Protein AF-A0A1A2HJB7-F1 (afdb_monomer)

Structure (mmCIF, N/CA/C/O backbone):
data_AF-A0A1A2HJB7-F1
#
_entry.id   AF-A0A1A2HJB7-F1
#
loop_
_atom_site.group_PDB
_atom_site.id
_atom_site.type_symbol
_atom_site.label_atom_id
_atom_site.label_alt_id
_atom_site.label_comp_id
_atom_site.label_asym_id
_atom_site.label_entity_id
_atom_site.label_seq_id
_atom_site.pdbx_PDB_ins_code
_atom_site.Cartn_x
_atom_site.Cartn_y
_atom_site.Cartn_z
_atom_site.occupancy
_atom_site.B_iso_or_equiv
_atom_site.auth_seq_id
_atom_site.auth_comp_id
_atom_site.auth_asym_id
_atom_site.auth_atom_id
_atom_site.pdbx_PDB_model_num
ATOM 1 N N . MET A 1 1 ? 29.027 10.844 -50.056 1.00 48.62 1 MET A N 1
ATOM 2 C CA . MET A 1 1 ? 28.040 10.671 -48.969 1.00 48.62 1 MET A CA 1
ATOM 3 C C . MET A 1 1 ? 26.810 10.057 -49.615 1.00 48.62 1 MET A C 1
ATOM 5 O O . MET A 1 1 ? 26.351 10.644 -50.586 1.00 48.62 1 MET A O 1
ATOM 9 N N . PRO A 1 2 ? 26.372 8.846 -49.236 1.00 59.91 2 PRO A N 1
ATOM 10 C CA . PRO A 1 2 ? 25.246 8.206 -49.909 1.00 59.91 2 PRO A CA 1
ATOM 11 C C . PRO A 1 2 ? 23.967 9.003 -49.631 1.00 59.91 2 PRO A C 1
ATOM 13 O O . PRO A 1 2 ? 23.596 9.201 -48.475 1.00 59.91 2 PRO A O 1
ATOM 16 N N . GLU A 1 3 ? 23.319 9.487 -50.689 1.00 66.31 3 GLU A N 1
ATOM 17 C CA . GLU A 1 3 ? 22.043 10.191 -50.587 1.00 66.31 3 GLU A CA 1
ATOM 18 C C . GLU A 1 3 ? 20.948 9.169 -50.298 1.00 66.31 3 GLU A C 1
ATOM 20 O O . GLU A 1 3 ? 20.507 8.417 -51.168 1.00 66.31 3 GLU A O 1
ATOM 25 N N . VAL A 1 4 ? 20.562 9.084 -49.028 1.00 66.12 4 VAL A N 1
ATOM 26 C CA . VAL A 1 4 ? 19.528 8.156 -48.582 1.00 66.12 4 VAL A CA 1
ATOM 27 C C . VAL A 1 4 ? 18.197 8.650 -49.146 1.00 66.12 4 VAL A C 1
ATOM 29 O O . VAL A 1 4 ? 17.796 9.783 -48.859 1.00 66.12 4 VAL A O 1
ATOM 32 N N . PRO A 1 5 ? 17.491 7.85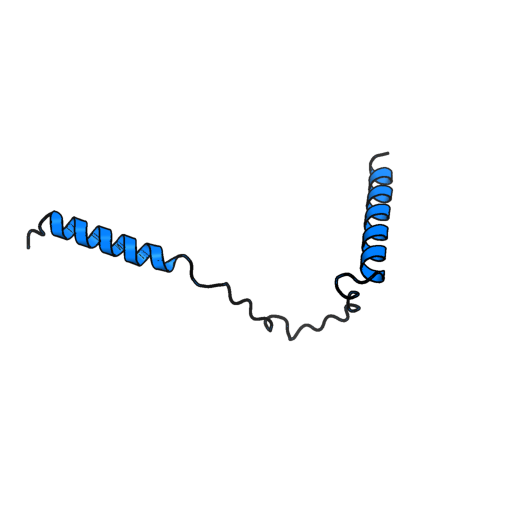3 -49.960 1.00 78.62 5 PRO A N 1
ATOM 33 C CA . PRO A 1 5 ? 16.275 8.334 -50.578 1.00 78.62 5 PRO A CA 1
ATOM 34 C C . PRO A 1 5 ? 15.210 8.556 -49.502 1.00 78.62 5 PRO A C 1
ATOM 36 O O . PRO A 1 5 ? 15.055 7.762 -48.573 1.00 78.62 5 PRO A O 1
ATOM 39 N N . ARG A 1 6 ? 14.432 9.634 -49.638 1.00 77.06 6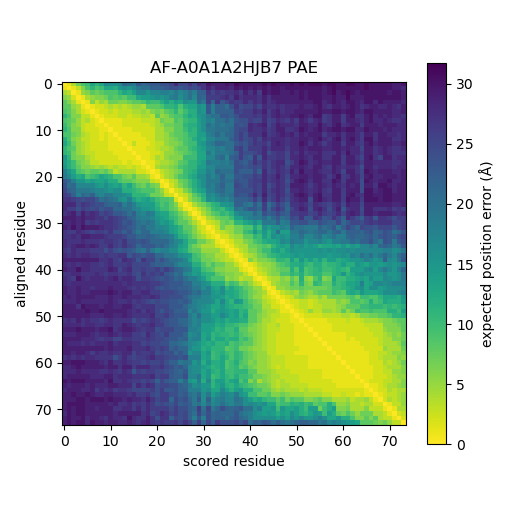 ARG A N 1
ATOM 40 C CA . ARG A 1 6 ? 13.447 10.081 -48.635 1.00 77.06 6 ARG A CA 1
ATOM 41 C C . ARG A 1 6 ? 12.457 8.985 -48.213 1.00 77.06 6 ARG A C 1
ATOM 43 O O . ARG A 1 6 ? 11.965 9.005 -47.086 1.00 77.06 6 ARG A O 1
ATOM 50 N N . PHE A 1 7 ? 12.161 8.032 -49.101 1.00 77.81 7 PHE A N 1
ATOM 51 C CA . PHE A 1 7 ? 11.306 6.886 -48.788 1.00 77.81 7 PHE A CA 1
ATOM 52 C C . PHE A 1 7 ? 11.963 5.934 -47.780 1.00 77.81 7 PHE A C 1
ATOM 54 O O . PHE A 1 7 ? 11.291 5.470 -46.865 1.00 77.81 7 PHE A O 1
ATOM 61 N N . ALA A 1 8 ? 13.273 5.701 -47.886 1.00 82.56 8 ALA A N 1
ATOM 62 C CA . ALA A 1 8 ? 14.009 4.840 -46.969 1.00 82.56 8 ALA A CA 1
ATOM 63 C C . ALA A 1 8 ? 14.039 5.451 -45.562 1.00 82.56 8 ALA A C 1
ATOM 65 O O . ALA A 1 8 ? 13.773 4.753 -44.588 1.00 82.56 8 ALA A O 1
ATOM 66 N N . THR A 1 9 ? 14.233 6.769 -45.451 1.00 84.44 9 THR A N 1
ATOM 67 C CA . THR A 1 9 ? 14.142 7.4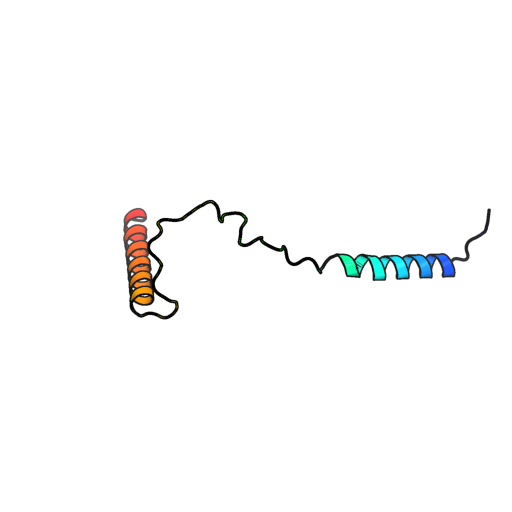79 -44.164 1.00 84.44 9 THR A CA 1
ATOM 68 C C . THR A 1 9 ? 12.764 7.313 -43.521 1.00 84.44 9 THR A C 1
ATOM 70 O O . THR A 1 9 ? 12.669 7.025 -42.330 1.00 84.44 9 THR A O 1
ATOM 73 N N . LYS A 1 10 ? 11.683 7.445 -44.303 1.00 84.81 10 LYS A N 1
ATOM 74 C CA . LYS A 1 10 ? 10.312 7.270 -43.798 1.00 84.81 10 LYS A CA 1
ATOM 75 C C . LYS A 1 10 ? 10.038 5.842 -43.323 1.00 84.81 10 LYS A C 1
ATOM 77 O O . LYS A 1 10 ? 9.411 5.671 -42.281 1.00 84.81 10 LY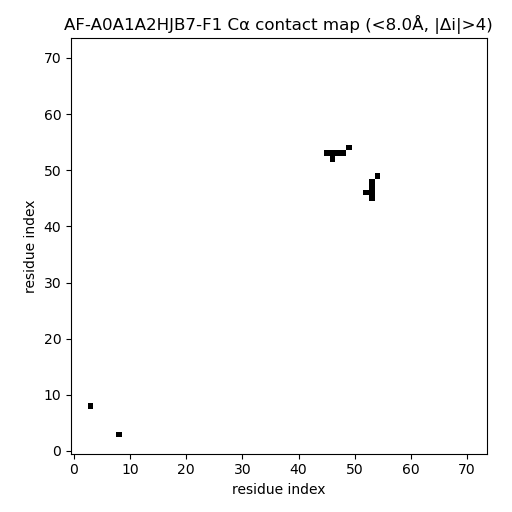S A O 1
ATOM 82 N N . VAL A 1 11 ? 10.525 4.838 -44.054 1.00 88.56 11 VAL A N 1
ATOM 83 C CA . VAL A 1 11 ? 10.387 3.423 -43.674 1.00 88.56 11 VAL A CA 1
ATOM 84 C C . VAL A 1 11 ? 11.128 3.139 -42.369 1.00 88.56 11 VAL A C 1
ATOM 86 O O . VAL A 1 11 ? 10.545 2.557 -41.459 1.00 88.56 11 VAL A O 1
ATOM 89 N N . VAL A 1 12 ? 12.370 3.612 -42.233 1.00 86.69 12 VAL A N 1
ATOM 90 C CA . VAL A 1 12 ? 13.168 3.422 -41.010 1.00 86.69 12 VAL A CA 1
ATOM 91 C C . VAL A 1 12 ? 12.490 4.057 -39.793 1.00 86.69 12 VAL A C 1
ATOM 93 O O . VAL A 1 12 ? 12.402 3.417 -38.747 1.00 86.69 12 VAL A O 1
ATOM 96 N N . ILE A 1 13 ? 11.953 5.274 -39.929 1.00 84.69 13 ILE A N 1
ATOM 97 C CA . ILE A 1 13 ? 11.232 5.950 -38.838 1.00 84.69 13 ILE A CA 1
ATOM 98 C C . ILE A 1 13 ? 9.979 5.161 -38.435 1.00 84.69 13 ILE A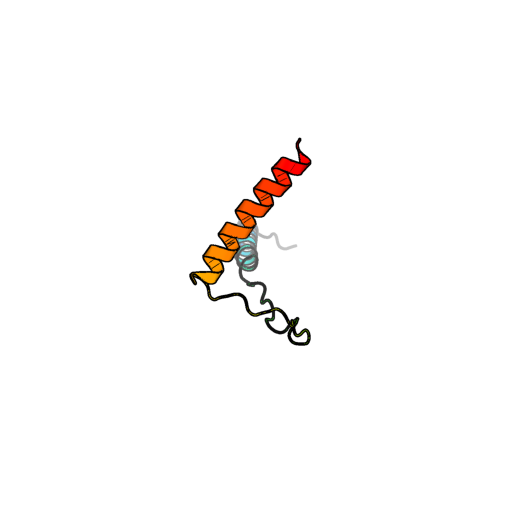 C 1
ATOM 100 O O . ILE A 1 13 ? 9.753 4.942 -37.247 1.00 84.69 13 ILE A O 1
ATOM 104 N N . GLY A 1 14 ? 9.183 4.697 -39.403 1.00 84.62 14 GLY A N 1
ATOM 105 C CA . GLY A 1 14 ? 7.979 3.909 -39.122 1.00 84.62 14 GLY A CA 1
ATOM 106 C C . GLY A 1 14 ? 8.287 2.593 -38.402 1.00 84.62 14 GLY A C 1
ATOM 107 O O . GLY A 1 14 ? 7.629 2.263 -37.416 1.00 84.62 14 GLY A O 1
ATOM 108 N N . VAL A 1 15 ? 9.330 1.882 -38.842 1.00 83.62 15 VAL A N 1
ATOM 109 C CA . VAL A 1 15 ? 9.800 0.648 -38.192 1.00 83.62 15 VAL A CA 1
ATOM 110 C C . VAL A 1 15 ? 10.273 0.926 -36.764 1.00 83.62 15 VAL A C 1
ATOM 112 O O . VAL A 1 15 ? 9.889 0.203 -35.847 1.00 83.62 15 VAL A O 1
ATOM 115 N N . ALA A 1 16 ? 11.045 1.992 -36.545 1.00 81.12 16 ALA A N 1
ATOM 116 C CA . ALA A 1 16 ? 11.529 2.353 -35.214 1.00 81.12 16 ALA A CA 1
ATOM 117 C C . ALA A 1 16 ? 10.383 2.674 -34.239 1.00 81.12 16 ALA A C 1
ATOM 119 O O .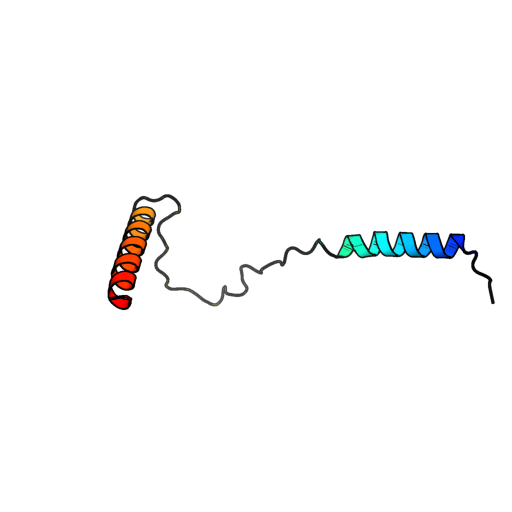 ALA A 1 16 ? 10.422 2.237 -33.091 1.00 81.12 16 ALA A O 1
ATOM 120 N N . ILE A 1 17 ? 9.342 3.383 -34.692 1.00 81.12 17 ILE A N 1
ATOM 121 C CA . ILE A 1 17 ? 8.166 3.700 -33.866 1.00 81.12 17 ILE A CA 1
ATOM 122 C C . ILE A 1 17 ? 7.381 2.428 -33.522 1.00 81.12 17 ILE A C 1
ATOM 124 O O . ILE A 1 17 ? 7.019 2.234 -32.363 1.00 81.12 17 ILE A O 1
ATOM 128 N N . ALA A 1 18 ? 7.149 1.546 -34.500 1.00 74.81 18 ALA A N 1
ATOM 129 C CA . ALA A 1 18 ? 6.421 0.295 -34.284 1.00 74.81 18 ALA A CA 1
ATOM 130 C C . ALA A 1 18 ? 7.145 -0.633 -33.294 1.00 74.81 18 ALA A C 1
ATOM 132 O O . ALA A 1 18 ? 6.514 -1.206 -32.407 1.00 74.81 18 ALA A O 1
ATOM 133 N N . LEU A 1 19 ? 8.472 -0.738 -33.410 1.00 71.25 19 LEU A N 1
ATOM 134 C CA . LEU A 1 19 ? 9.289 -1.522 -32.486 1.00 71.25 19 LEU A CA 1
ATOM 135 C C . LEU A 1 19 ? 9.381 -0.864 -31.101 1.00 71.25 19 LEU A C 1
ATOM 137 O O . LEU A 1 19 ? 9.284 -1.559 -30.095 1.00 71.25 19 LEU A O 1
ATOM 141 N N . GLY A 1 20 ? 9.520 0.464 -31.034 1.00 67.38 20 GLY A N 1
ATOM 142 C CA . GLY A 1 20 ? 9.629 1.209 -29.776 1.00 67.38 20 GLY A CA 1
ATOM 143 C C . GLY A 1 20 ? 8.339 1.220 -28.951 1.00 67.38 20 GLY A C 1
ATOM 144 O O . GLY A 1 20 ? 8.390 1.102 -27.728 1.00 67.38 20 GLY A O 1
ATOM 145 N N . ALA A 1 21 ? 7.173 1.294 -29.599 1.00 61.09 21 ALA A N 1
ATOM 146 C CA . ALA A 1 21 ? 5.880 1.276 -28.913 1.00 61.09 21 ALA A CA 1
ATOM 147 C C . ALA A 1 21 ? 5.548 -0.094 -28.289 1.00 61.09 21 ALA A C 1
ATOM 149 O O . ALA A 1 21 ? 4.837 -0.154 -27.288 1.00 61.09 21 ALA A O 1
ATOM 150 N N . GLY A 1 22 ? 6.097 -1.190 -28.828 1.00 56.53 22 GLY A N 1
ATOM 151 C CA . GLY A 1 22 ? 5.892 -2.542 -28.298 1.00 56.53 22 GLY A CA 1
ATOM 152 C C . GLY A 1 22 ? 6.577 -2.820 -26.953 1.00 56.53 22 GLY A C 1
ATOM 153 O O . GLY A 1 22 ? 6.228 -3.791 -26.287 1.00 56.53 22 GLY A O 1
ATOM 154 N N . VAL A 1 23 ? 7.526 -1.976 -26.526 1.00 56.34 23 VAL A N 1
ATOM 155 C CA . VAL A 1 23 ? 8.357 -2.222 -25.328 1.00 56.34 23 VAL A CA 1
ATOM 156 C C . VAL A 1 23 ? 7.823 -1.537 -24.060 1.00 56.34 23 VAL A C 1
ATOM 158 O O . VAL A 1 23 ? 8.315 -1.798 -22.967 1.00 56.34 23 VAL A O 1
ATOM 161 N N . VAL A 1 24 ? 6.801 -0.680 -24.168 1.00 56.91 24 VAL A N 1
ATOM 162 C CA . VAL A 1 24 ? 6.355 0.187 -23.053 1.00 56.91 24 VAL A CA 1
ATOM 163 C C . VAL A 1 24 ? 5.366 -0.510 -22.095 1.00 56.91 24 VAL A C 1
ATOM 165 O O . VAL A 1 24 ? 5.015 0.053 -21.065 1.00 56.91 24 VAL A O 1
ATOM 168 N N . GLY A 1 25 ? 4.915 -1.739 -22.382 1.00 57.62 25 GLY A N 1
ATOM 169 C CA . GLY A 1 25 ? 3.720 -2.296 -21.723 1.00 57.62 25 GLY A CA 1
ATOM 170 C C . GLY A 1 25 ? 3.785 -3.709 -21.139 1.00 57.62 25 GLY A C 1
ATOM 171 O O . GLY A 1 25 ? 2.721 -4.242 -20.843 1.00 57.62 25 GLY A O 1
ATOM 172 N N . LEU A 1 26 ? 4.950 -4.357 -21.000 1.00 57.31 26 LEU A N 1
ATOM 173 C CA . LEU A 1 26 ? 4.982 -5.811 -20.732 1.00 57.31 26 LEU A CA 1
ATOM 174 C C . LEU A 1 26 ? 5.848 -6.308 -19.571 1.00 57.31 26 LEU A C 1
ATOM 176 O O . LEU A 1 26 ? 6.046 -7.515 -19.455 1.00 57.31 26 LEU A O 1
ATOM 180 N N . THR A 1 27 ? 6.283 -5.456 -18.646 1.00 57.41 27 THR A N 1
ATOM 181 C CA . THR A 1 27 ? 6.663 -5.973 -17.326 1.00 57.41 27 THR A CA 1
ATOM 182 C C . THR A 1 27 ? 5.516 -5.710 -16.357 1.00 57.41 27 THR A C 1
ATOM 184 O O . THR A 1 27 ? 5.364 -4.586 -15.875 1.00 57.41 27 THR A O 1
ATOM 187 N N . PRO A 1 28 ? 4.667 -6.709 -16.029 1.00 56.69 28 PRO A N 1
ATOM 188 C CA . PRO A 1 28 ? 4.037 -6.661 -14.720 1.00 56.69 28 PRO A CA 1
ATOM 189 C C . PRO A 1 28 ? 5.183 -6.446 -13.734 1.00 56.69 28 PRO A C 1
ATOM 191 O O . PRO A 1 28 ? 6.185 -7.164 -13.796 1.00 56.69 28 PRO A O 1
ATOM 194 N N . ALA A 1 29 ? 5.094 -5.418 -12.892 1.00 60.78 29 ALA A N 1
ATOM 195 C CA . ALA A 1 29 ? 6.001 -5.308 -11.766 1.00 60.78 29 ALA A CA 1
ATOM 196 C C . ALA A 1 29 ? 5.847 -6.620 -10.994 1.00 60.78 29 ALA A C 1
ATOM 198 O O . ALA A 1 29 ? 4.822 -6.852 -10.352 1.00 60.78 29 ALA A O 1
ATOM 199 N N . VAL A 1 30 ? 6.812 -7.527 -11.161 1.00 58.75 30 VAL A N 1
ATOM 200 C CA . VAL A 1 30 ? 6.886 -8.757 -10.390 1.00 58.75 30 VAL A CA 1
ATOM 201 C C . VAL A 1 30 ? 7.220 -8.275 -8.987 1.00 58.75 30 VAL A C 1
ATOM 203 O O . VAL A 1 30 ? 8.358 -7.972 -8.644 1.00 58.75 30 VAL A O 1
ATOM 206 N N . ALA A 1 31 ? 6.170 -8.035 -8.210 1.00 60.00 31 ALA A N 1
ATOM 207 C CA . ALA A 1 31 ? 6.302 -7.860 -6.787 1.00 60.00 31 ALA A CA 1
ATOM 208 C C . ALA A 1 31 ? 6.718 -9.234 -6.273 1.00 60.00 31 ALA A C 1
ATOM 210 O O . ALA A 1 31 ? 5.911 -10.163 -6.297 1.00 60.00 31 ALA A O 1
ATOM 211 N N . ASP A 1 32 ? 7.991 -9.378 -5.906 1.00 66.94 32 ASP A N 1
ATOM 212 C CA . ASP A 1 32 ? 8.462 -10.566 -5.210 1.00 66.94 32 ASP A CA 1
ATOM 213 C C . ASP A 1 32 ? 7.599 -10.737 -3.947 1.00 66.94 32 ASP A C 1
ATOM 215 O O . ASP A 1 32 ? 7.683 -9.898 -3.042 1.00 66.94 32 ASP A O 1
ATOM 219 N N . PRO A 1 33 ? 6.757 -11.788 -3.859 1.00 62.53 33 PRO A N 1
ATOM 220 C CA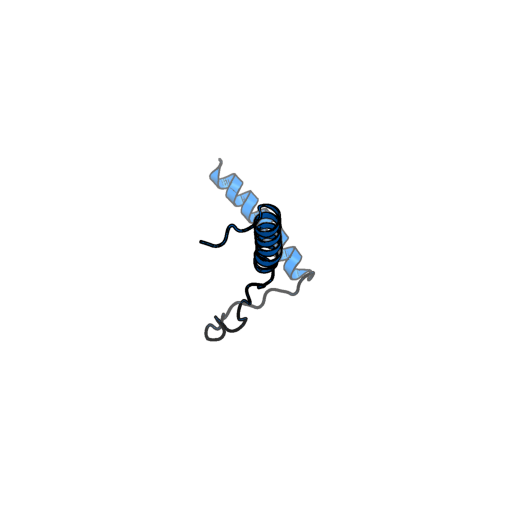 . PRO A 1 33 ? 5.947 -12.045 -2.670 1.00 62.53 33 PRO A CA 1
ATOM 221 C C . PRO A 1 33 ? 6.823 -12.235 -1.428 1.00 62.53 33 PRO A C 1
ATOM 223 O O . PRO A 1 33 ? 6.341 -12.114 -0.302 1.00 62.53 33 PRO A O 1
ATOM 226 N N . GLY A 1 34 ? 8.106 -12.548 -1.640 1.00 67.88 34 GLY A N 1
ATOM 227 C CA . GLY A 1 34 ? 9.100 -12.794 -0.620 1.00 67.88 34 GLY A CA 1
ATOM 228 C C . GLY A 1 34 ? 9.910 -11.577 -0.176 1.00 67.88 34 GLY A C 1
ATOM 229 O O . GLY A 1 34 ? 10.673 -11.717 0.781 1.00 67.88 34 GLY A O 1
ATOM 230 N N . ALA A 1 35 ? 9.723 -10.391 -0.773 1.00 70.38 35 ALA A N 1
ATOM 231 C CA . ALA A 1 35 ? 10.481 -9.182 -0.413 1.00 70.38 35 ALA A CA 1
ATOM 232 C C . ALA A 1 35 ? 10.379 -8.831 1.085 1.00 70.38 35 ALA A C 1
ATOM 234 O O . ALA A 1 35 ? 11.264 -8.187 1.647 1.00 70.38 35 ALA A O 1
ATOM 235 N N . PHE A 1 36 ? 9.313 -9.304 1.737 1.00 73.00 36 PHE A N 1
ATOM 236 C CA . PHE A 1 36 ? 9.072 -9.149 3.166 1.00 73.00 36 PHE A CA 1
ATOM 237 C C . PHE A 1 36 ? 8.944 -10.486 3.917 1.00 73.00 36 PHE A C 1
ATOM 239 O O . PHE A 1 36 ? 8.456 -10.495 5.039 1.00 73.00 36 PHE A O 1
ATOM 246 N N . ASN A 1 37 ? 9.385 -11.620 3.358 1.00 69.06 37 ASN A N 1
ATOM 247 C CA . ASN A 1 37 ? 9.236 -12.941 4.001 1.00 69.06 37 ASN A CA 1
ATOM 248 C C . AS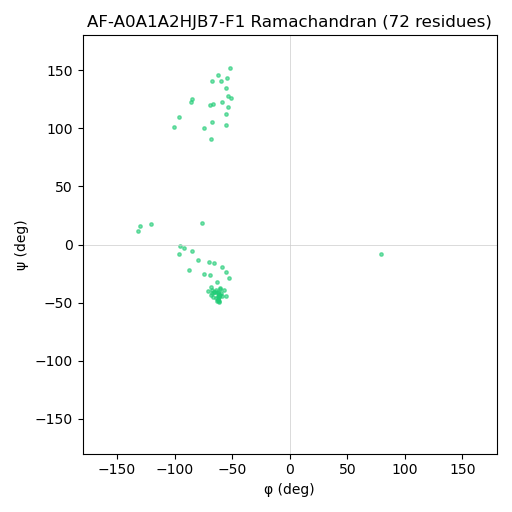N A 1 37 ? 10.055 -13.092 5.298 1.00 69.06 37 ASN A C 1
ATOM 250 O O . ASN A 1 37 ? 9.829 -14.003 6.088 1.00 69.06 37 ASN A O 1
ATOM 254 N N . THR A 1 38 ? 11.028 -12.204 5.521 1.00 78.06 38 THR A N 1
ATOM 255 C CA . THR A 1 38 ? 11.771 -12.092 6.785 1.00 78.06 38 THR A CA 1
ATOM 256 C C . THR A 1 38 ? 10.996 -11.328 7.860 1.00 78.06 38 THR A C 1
ATOM 258 O O . THR A 1 38 ? 11.363 -11.382 9.033 1.00 78.06 38 THR A O 1
ATOM 261 N N . LEU A 1 39 ? 9.916 -10.634 7.488 1.00 80.00 39 LEU A N 1
ATOM 262 C CA . LEU A 1 39 ? 9.009 -9.967 8.410 1.00 80.00 39 LEU A CA 1
ATOM 263 C C . LEU A 1 39 ? 7.823 -10.889 8.682 1.00 80.00 39 LEU A C 1
ATOM 265 O O . LEU A 1 39 ? 6.954 -11.096 7.841 1.00 80.00 39 LEU A O 1
ATOM 269 N N . SER A 1 40 ? 7.764 -11.423 9.896 1.00 73.62 40 SER A N 1
ATOM 270 C CA . SER A 1 40 ? 6.553 -12.072 10.387 1.00 73.62 40 SER A CA 1
ATOM 271 C C . SER A 1 40 ? 5.643 -11.008 10.993 1.00 73.62 40 SER A C 1
ATOM 273 O O . SER A 1 40 ? 6.055 -10.304 11.917 1.00 73.62 40 SER A O 1
ATOM 275 N N . CYS A 1 41 ? 4.410 -10.875 10.495 1.00 72.94 41 CYS A N 1
ATOM 276 C CA . CYS A 1 41 ? 3.400 -10.147 11.254 1.00 72.94 41 CYS A CA 1
ATOM 277 C C . CYS A 1 41 ? 2.752 -11.100 12.258 1.00 72.94 41 CYS A C 1
ATOM 279 O O . CYS A 1 41 ? 2.151 -12.096 11.869 1.00 72.94 41 CYS A O 1
ATOM 281 N N . SER A 1 42 ? 2.754 -10.736 13.540 1.00 79.12 42 SER A N 1
ATOM 282 C CA . SER A 1 42 ? 1.882 -11.343 14.558 1.00 79.12 42 SER A CA 1
ATOM 283 C C . SER A 1 42 ? 0.429 -10.847 14.464 1.00 79.12 42 SER A C 1
ATOM 285 O O . SER A 1 42 ? -0.341 -10.948 15.420 1.00 79.12 42 SER A O 1
ATOM 287 N N . CYS A 1 43 ? 0.051 -10.282 13.313 1.00 74.12 43 CYS A N 1
ATOM 288 C CA . CYS A 1 43 ? -1.291 -9.830 13.006 1.00 74.12 43 CYS A CA 1
ATOM 289 C C . CYS A 1 43 ? -2.265 -10.984 13.248 1.00 74.12 43 CYS A C 1
ATOM 291 O O . CYS A 1 43 ? -2.103 -12.069 12.691 1.00 74.12 43 CYS A O 1
ATOM 293 N N . GLN A 1 44 ? -3.311 -10.739 14.033 1.00 75.75 44 GLN A N 1
ATOM 294 C CA . GLN A 1 44 ? -4.422 -11.677 14.096 1.00 75.75 44 GLN A CA 1
ATOM 295 C C . GLN A 1 44 ? -4.990 -11.829 12.685 1.00 75.75 44 GLN A C 1
ATOM 297 O O . GLN A 1 44 ? -5.349 -10.833 12.048 1.00 75.75 44 GLN A O 1
ATOM 302 N N . GLN A 1 45 ? -5.019 -13.066 12.185 1.00 76.00 45 GLN A N 1
ATOM 303 C CA . GLN A 1 45 ? -5.516 -13.367 10.850 1.00 76.00 45 GLN A CA 1
ATOM 304 C C . GLN A 1 45 ? -6.923 -12.779 10.713 1.00 76.00 45 GLN A C 1
ATOM 306 O O . GLN A 1 45 ? -7.839 -13.140 11.456 1.00 76.00 45 GLN A O 1
ATOM 311 N N . ALA A 1 46 ? -7.096 -11.849 9.771 1.00 77.81 46 ALA A N 1
ATOM 312 C CA . ALA A 1 46 ? -8.401 -11.260 9.526 1.00 77.81 46 ALA A CA 1
ATOM 313 C C . ALA A 1 46 ? -9.392 -12.361 9.126 1.00 77.81 46 ALA A C 1
ATOM 315 O O . ALA A 1 46 ? -9.048 -13.280 8.376 1.00 77.81 46 ALA A O 1
ATOM 316 N N . ALA A 1 47 ? -10.629 -12.256 9.618 1.00 84.12 47 ALA A N 1
ATOM 317 C CA . ALA A 1 47 ? -11.670 -13.219 9.292 1.00 84.12 47 ALA A CA 1
ATOM 318 C C . ALA A 1 47 ? -11.829 -13.338 7.759 1.00 84.12 47 ALA A C 1
ATOM 320 O O . ALA A 1 47 ? -11.712 -12.322 7.057 1.00 84.12 47 ALA A O 1
ATOM 321 N N . PRO A 1 48 ? -12.105 -14.544 7.221 1.00 83.25 48 PRO A N 1
ATOM 322 C CA . PRO A 1 48 ? -12.164 -14.772 5.780 1.00 83.25 48 PRO A CA 1
ATOM 323 C C . PRO A 1 48 ? -13.080 -13.787 5.049 1.00 83.25 48 PRO A C 1
ATOM 325 O O . PRO A 1 48 ? -14.060 -13.272 5.607 1.00 83.25 48 PRO A O 1
ATOM 328 N N . ALA A 1 49 ? -12.780 -13.527 3.775 1.00 83.69 49 ALA A N 1
ATOM 329 C CA . ALA A 1 49 ? -13.630 -12.692 2.935 1.00 83.69 49 ALA A CA 1
ATOM 330 C C . ALA A 1 49 ? -15.069 -13.230 2.898 1.00 83.69 49 ALA A C 1
ATOM 332 O O . ALA A 1 49 ? -15.295 -14.429 2.794 1.00 83.69 49 ALA A O 1
ATOM 333 N N . GLY A 1 50 ? -16.045 -12.331 3.046 1.00 84.19 50 GLY A N 1
ATOM 334 C CA . GLY A 1 50 ? -17.465 -12.688 3.090 1.00 84.19 50 GLY A CA 1
ATOM 335 C C . GLY A 1 50 ? -17.972 -13.244 4.426 1.00 84.19 50 GLY A C 1
ATOM 336 O O . GLY A 1 50 ? -19.190 -13.351 4.582 1.00 84.19 50 GLY A O 1
ATOM 337 N N . SER A 1 51 ? -17.096 -13.535 5.397 1.00 90.19 51 SER A N 1
ATOM 338 C CA . SER A 1 51 ? -17.517 -14.053 6.706 1.00 90.19 51 SER A CA 1
ATOM 339 C C . SER A 1 51 ? -18.401 -13.053 7.476 1.00 90.19 51 SER A C 1
ATOM 341 O O . SER A 1 51 ? -18.172 -11.840 7.386 1.00 90.19 51 SER A O 1
ATOM 343 N N . PRO A 1 52 ? -19.385 -13.531 8.267 1.00 91.25 52 PRO A N 1
ATOM 344 C CA . PRO A 1 52 ? -20.217 -12.664 9.106 1.00 91.25 52 PRO A CA 1
ATOM 345 C C . PRO A 1 52 ? -19.381 -11.799 10.056 1.00 91.25 52 PRO A C 1
ATOM 347 O O . PRO A 1 52 ? -19.551 -10.586 10.092 1.00 91.25 52 PRO A O 1
ATOM 350 N N . ALA A 1 53 ? -18.371 -12.395 10.701 1.00 89.94 53 ALA A N 1
ATOM 351 C CA . ALA A 1 53 ? -17.466 -11.694 11.610 1.00 89.94 53 ALA A CA 1
ATOM 352 C C . ALA A 1 53 ? -16.749 -10.502 10.947 1.00 89.94 53 ALA A C 1
ATOM 354 O O . ALA A 1 53 ? -16.611 -9.441 11.561 1.00 89.94 53 ALA A O 1
ATOM 355 N N . ARG A 1 54 ? -16.329 -10.643 9.679 1.00 89.81 54 ARG A N 1
ATOM 356 C CA . ARG A 1 54 ? -15.724 -9.542 8.916 1.00 89.81 54 ARG A CA 1
ATOM 357 C C . ARG A 1 54 ? -16.743 -8.446 8.611 1.00 89.81 54 ARG A C 1
ATOM 359 O O . ARG A 1 54 ? -16.420 -7.270 8.757 1.00 89.81 54 ARG A O 1
ATOM 366 N N . LYS A 1 55 ? -17.964 -8.814 8.210 1.00 91.75 55 LYS A N 1
ATOM 367 C CA . LYS A 1 55 ? -19.046 -7.852 7.937 1.00 91.75 55 LYS A CA 1
ATOM 368 C C . LYS A 1 55 ? -19.412 -7.055 9.189 1.00 91.75 55 LYS A C 1
ATOM 370 O O . LYS A 1 55 ? -19.515 -5.832 9.118 1.00 91.75 55 LYS A O 1
ATOM 375 N N . ASP A 1 56 ? -19.513 -7.721 10.335 1.00 93.75 56 ASP A N 1
ATOM 376 C CA . ASP A 1 56 ? -19.820 -7.070 11.609 1.00 93.75 56 ASP A CA 1
ATOM 377 C C . ASP A 1 56 ? -18.705 -6.122 12.051 1.00 93.75 56 ASP A C 1
ATOM 379 O O . ASP A 1 56 ? -18.984 -5.020 12.522 1.00 93.75 56 ASP A O 1
ATOM 383 N N . ALA A 1 57 ? -17.439 -6.517 11.876 1.00 90.69 57 ALA A N 1
ATOM 384 C CA . ALA A 1 57 ? -16.297 -5.654 12.164 1.00 90.69 57 ALA A CA 1
ATOM 385 C C . ALA A 1 57 ? -16.307 -4.383 11.298 1.00 90.69 57 ALA A C 1
ATOM 387 O O . ALA A 1 57 ? -16.113 -3.289 11.827 1.00 90.69 57 ALA A O 1
ATOM 388 N N . ILE A 1 58 ? -16.610 -4.511 10.001 1.00 92.00 58 ILE A N 1
ATOM 389 C CA . ILE A 1 58 ? -16.755 -3.367 9.087 1.00 92.00 58 ILE A CA 1
ATOM 390 C C . ILE A 1 58 ? -17.899 -2.459 9.545 1.00 92.00 58 ILE A C 1
ATOM 392 O O . ILE A 1 58 ? -17.710 -1.253 9.696 1.00 92.00 58 ILE A O 1
ATOM 396 N N . ALA A 1 59 ? -19.074 -3.030 9.819 1.00 95.44 59 ALA A N 1
ATOM 397 C CA . ALA A 1 59 ? -20.236 -2.261 10.249 1.00 95.44 59 ALA A CA 1
ATOM 398 C C . ALA A 1 59 ? -19.980 -1.515 11.570 1.00 95.44 59 ALA A C 1
ATOM 400 O O . ALA A 1 59 ? -20.409 -0.370 11.723 1.00 95.44 59 ALA A O 1
ATOM 401 N N . ARG A 1 60 ? -19.264 -2.138 12.518 1.00 94.50 60 ARG A N 1
ATOM 402 C CA . ARG A 1 60 ? -18.830 -1.476 13.758 1.00 94.50 60 ARG A CA 1
ATOM 403 C C . ARG A 1 60 ? -17.875 -0.318 13.479 1.00 94.50 60 ARG A C 1
ATOM 405 O O . ARG A 1 60 ? -18.119 0.770 13.988 1.00 94.50 60 ARG A O 1
ATOM 412 N N . GLY A 1 61 ? -16.850 -0.532 12.653 1.00 92.88 61 GLY A N 1
ATOM 413 C CA . GLY A 1 61 ? -15.873 0.505 12.310 1.00 92.88 61 GLY A CA 1
ATOM 414 C C . GLY A 1 61 ? -16.507 1.731 11.650 1.00 92.88 61 GLY A C 1
ATOM 415 O O . GLY A 1 61 ? -16.195 2.853 12.032 1.00 92.88 61 GLY A O 1
ATOM 416 N N . ILE A 1 62 ? -17.460 1.531 10.730 1.00 95.81 62 ILE A N 1
ATOM 417 C CA . ILE A 1 62 ? -18.196 2.634 10.086 1.00 95.81 62 ILE A CA 1
ATOM 418 C C . ILE A 1 62 ? -18.970 3.455 11.122 1.00 95.81 62 ILE A C 1
ATOM 420 O O . ILE A 1 62 ? -18.878 4.680 11.126 1.00 95.81 62 ILE A O 1
ATOM 424 N N . ARG A 1 63 ? -19.720 2.793 12.015 1.00 94.00 63 ARG A N 1
ATOM 425 C CA . ARG A 1 63 ? -20.480 3.495 13.061 1.00 94.00 63 ARG A CA 1
ATOM 426 C C . ARG A 1 63 ? -19.565 4.277 13.993 1.00 94.00 63 ARG A C 1
ATOM 428 O O . ARG A 1 63 ? -19.870 5.421 14.293 1.00 94.00 63 ARG A O 1
ATOM 435 N N . GLN A 1 64 ? -18.457 3.673 14.416 1.00 94.94 64 GLN A N 1
ATOM 436 C CA . GLN A 1 64 ? -17.494 4.336 15.287 1.00 94.94 64 GLN A CA 1
ATOM 437 C C . GLN A 1 64 ? -16.887 5.570 14.612 1.00 94.94 64 GLN A C 1
ATOM 439 O O . GLN A 1 64 ? -16.917 6.644 15.196 1.00 94.94 64 GLN A O 1
ATOM 444 N N . GLY A 1 65 ? -16.442 5.453 13.357 1.00 91.44 65 GLY A N 1
ATOM 445 C CA . GLY A 1 65 ? -15.886 6.589 12.621 1.00 91.44 65 GLY A CA 1
ATOM 446 C C . GLY A 1 65 ? -16.882 7.737 12.434 1.00 91.44 65 GLY A C 1
ATOM 447 O O . GLY A 1 65 ? -16.501 8.896 12.547 1.00 91.44 65 GLY A O 1
ATOM 448 N N . LEU A 1 66 ? -18.163 7.434 12.198 1.00 94.19 66 LEU A N 1
ATOM 449 C CA . LEU A 1 66 ? -19.214 8.455 12.113 1.00 94.19 66 LEU A CA 1
ATOM 450 C C . LEU A 1 66 ? -19.467 9.140 13.461 1.00 94.19 66 LEU A C 1
ATOM 452 O O . LEU A 1 66 ? -19.613 10.361 13.502 1.00 94.19 66 LEU A O 1
ATOM 456 N N . SER A 1 67 ? -19.496 8.375 14.555 1.00 90.88 67 SER A N 1
ATOM 457 C CA . SER A 1 67 ? -19.628 8.930 15.905 1.00 90.88 67 SER A CA 1
ATOM 458 C C . SER A 1 67 ? -18.446 9.834 16.256 1.00 90.88 67 SER A C 1
ATOM 460 O O . SER A 1 67 ? -18.654 10.968 16.683 1.00 90.88 67 SER A O 1
ATOM 462 N N . ASP A 1 68 ? -17.219 9.377 16.007 1.00 90.06 68 ASP A N 1
ATOM 463 C CA . ASP A 1 68 ? -15.998 10.139 16.284 1.00 90.06 68 ASP A CA 1
ATOM 464 C C . ASP A 1 68 ? -15.931 11.408 15.417 1.00 90.06 68 ASP A C 1
ATOM 466 O O . ASP A 1 68 ? -15.579 12.479 15.908 1.00 90.06 68 ASP A O 1
ATOM 470 N N . TRP A 1 69 ? -16.349 11.322 14.147 1.00 83.69 69 TRP A N 1
ATOM 471 C CA . TRP A 1 69 ? -16.457 12.480 13.257 1.00 83.69 69 TRP A CA 1
ATOM 472 C C . TRP A 1 69 ? -17.455 13.517 13.782 1.00 83.69 69 TRP A C 1
ATOM 474 O O . TRP A 1 69 ? -17.167 14.711 13.811 1.00 83.69 69 TRP A O 1
ATOM 484 N N . SER A 1 70 ? -18.626 13.069 14.235 1.00 75.31 70 SER A N 1
ATOM 485 C CA . SER A 1 70 ? -19.626 13.972 14.810 1.00 75.31 70 SER A CA 1
ATOM 486 C C . SER A 1 70 ? -19.133 14.657 16.089 1.00 75.31 70 SER A C 1
ATOM 488 O O . SER A 1 70 ? -19.469 15.815 16.319 1.00 75.31 70 SER A O 1
ATOM 490 N N . ALA A 1 71 ? -18.286 13.978 16.869 1.00 69.31 71 ALA A N 1
ATOM 491 C CA . ALA A 1 71 ? -17.699 14.506 18.095 1.00 69.31 71 ALA A CA 1
ATOM 492 C C . ALA A 1 71 ? -16.592 15.546 17.848 1.00 69.31 71 ALA A C 1
ATOM 494 O O . ALA A 1 71 ? -16.357 16.381 18.714 1.00 69.31 71 ALA A O 1
ATOM 495 N N . VAL A 1 72 ? -15.912 15.513 16.695 1.00 73.75 72 VAL A N 1
ATOM 496 C CA . VAL A 1 72 ? -14.881 16.511 16.341 1.00 73.75 72 VAL A CA 1
ATOM 497 C C . VAL A 1 72 ? -15.456 17.752 15.647 1.00 73.75 72 VAL A C 1
ATOM 499 O O . VAL A 1 72 ? -14.826 18.805 15.664 1.00 73.75 72 VAL A O 1
ATOM 502 N N . THR A 1 73 ? -16.640 17.656 15.036 1.00 73.44 73 THR A N 1
ATOM 503 C CA . THR A 1 73 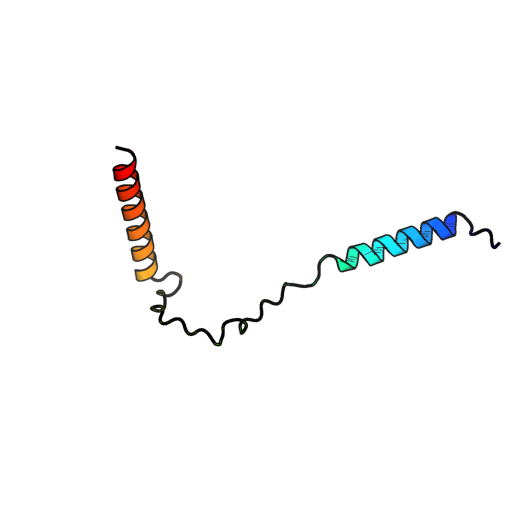? -17.279 18.783 14.327 1.00 73.44 73 THR A CA 1
ATOM 504 C C . THR A 1 73 ? -18.302 19.578 15.149 1.00 73.44 73 THR A C 1
ATOM 506 O O . THR A 1 73 ? -18.888 20.514 14.604 1.00 73.44 73 THR A O 1
ATOM 509 N N . GLY A 1 74 ? -18.558 19.195 16.404 1.00 53.69 74 GLY A N 1
ATOM 510 C CA . GLY A 1 74 ? -19.465 19.890 17.329 1.00 53.69 74 GLY A CA 1
ATOM 511 C C . GLY A 1 74 ? -18.706 20.646 18.405 1.00 53.69 74 GLY A C 1
ATOM 512 O O . GLY A 1 74 ? -19.133 21.779 18.716 1.00 53.69 74 GLY A O 1
#

Secondary structure (DSSP, 8-state):
-----HHHHHHHHHHHHHHHHTTSS-------TTTTTT----PPPPPPTT-HHHHHHHHHHHHHHHHHHHHH--

Solvent-accessible surface area (backbone atoms only — not comparable to full-atom values): 4858 Å² total; per-residue (Å²): 129,87,80,76,54,71,67,57,57,52,51,53,52,52,52,52,51,60,59,56,64,70,69,79,78,77,75,74,82,78,72,62,86,60,82,52,67,88,61,80,76,88,65,78,80,74,63,58,90,90,35,67,71,40,52,51,51,50,55,48,51,54,54,50,53,53,52,54,50,55,66,74,78,109

Radius of gyration: 28.85 Å; Cα contacts (8 Å, |Δi|>4): 7; chains: 1; bounding box: 48×35×69 Å

Mean predicted aligned error: 17.05 Å

Foldseek 3Di:
DDDDDPVNVVVVVVVCVVVVVVPPDPDPPPPPPCPCVVDDDPDDPQDDPPDPVNVVVVVVVVVVVVVVVVVVVD

pLDDT: mean 76.96, std 12.61, range [48.62, 95.81]

Sequence (74 aa):
MPEVPRFATKVVIGVAIALGAGVVGLTPAVADPGAFNTLSCSCQQAAPAGSPARKDAIARGIRQGLSDWSAVTG